Protein AF-A0A967L3W0-F1 (afdb_monomer_lite)

Foldseek 3Di:
DVVVVVVVVVVLVVCVVDPVSVVVVLVVLLVVLVVVLVVLVVCCVVVQWEDDPSVVVSVVLSVQLVQLSDPVSCVVVVHDSVRSVVVSVCCVCCVTRDDPPDPPPDPDPDDD

Secondary structure (DSSP, 8-state):
-HHHHHHHHHHHHHHHH-HHHHHHHHHHHHHHHHHHHHHHHHHHHTTSS----HHHHHHHHHHHHHHHT-HHHHHHHT--HHHHHHHHHHHHHHHHHS-----PPPP-PPP-

Sequence (112 aa):
MTELRKASVSFFADVASFAPARRMLSDHQRARVDEACRTIEEGIRKGVLRGVHLRLVAEGMLAAVQRVMDPEFLAEAGLRMSEAVEEIEDLFLHGLLHPRRRRVARPRKKSR

pLDDT: mean 79.36, std 14.74, range [32.88, 94.5]

Structure (mmCIF, N/CA/C/O backbone):
data_AF-A0A967L3W0-F1
#
_entry.id   AF-A0A967L3W0-F1
#
loop_
_atom_site.group_PDB
_atom_site.id
_atom_site.type_symbol
_atom_site.label_atom_id
_atom_site.label_alt_id
_atom_site.label_comp_id
_atom_site.label_asym_id
_atom_site.label_entity_id
_atom_site.label_seq_id
_atom_site.pdbx_PDB_ins_code
_atom_site.Cartn_x
_atom_site.Cartn_y
_atom_site.Cartn_z
_atom_site.occupancy
_atom_site.B_iso_or_equiv
_atom_site.auth_seq_id
_atom_site.auth_comp_id
_atom_site.auth_asym_id
_atom_site.auth_atom_id
_atom_site.pdbx_PDB_model_num
ATOM 1 N N . MET A 1 1 ? 0.726 18.117 -19.017 1.00 45.69 1 MET A N 1
ATOM 2 C CA . MET A 1 1 ? 0.616 16.897 -18.177 1.00 45.69 1 MET A CA 1
ATOM 3 C C . MET A 1 1 ? 1.397 15.690 -18.712 1.00 45.69 1 MET A C 1
ATOM 5 O O . MET A 1 1 ? 1.627 14.764 -17.949 1.00 45.69 1 MET A O 1
ATOM 9 N N . THR A 1 2 ? 1.860 15.681 -19.966 1.00 44.53 2 THR A N 1
ATOM 10 C CA . THR A 1 2 ? 2.621 14.556 -20.555 1.00 44.53 2 THR A CA 1
ATOM 11 C C . THR A 1 2 ? 4.058 14.434 -20.025 1.00 44.53 2 THR A C 1
ATOM 13 O O . THR A 1 2 ? 4.555 13.323 -19.862 1.00 44.53 2 THR A O 1
ATOM 16 N N . GLU A 1 3 ? 4.693 15.558 -19.679 1.00 32.88 3 GLU A N 1
ATOM 17 C CA . GLU A 1 3 ? 6.087 15.599 -19.205 1.00 32.88 3 GLU A CA 1
ATOM 18 C C . GLU A 1 3 ? 6.272 14.997 -17.804 1.00 32.88 3 GLU A C 1
ATOM 20 O O . GLU A 1 3 ? 7.167 14.180 -17.607 1.00 32.88 3 GLU A O 1
ATOM 25 N N . LEU A 1 4 ? 5.362 15.278 -16.858 1.00 38.94 4 LEU A N 1
ATOM 26 C CA . LEU A 1 4 ? 5.357 14.602 -15.549 1.00 38.94 4 LEU A CA 1
ATOM 27 C C . LEU A 1 4 ? 5.204 13.078 -15.696 1.00 38.94 4 LEU A C 1
ATOM 29 O O . LEU A 1 4 ? 5.787 12.318 -14.934 1.00 38.94 4 LEU A O 1
ATOM 33 N N . ARG A 1 5 ? 4.440 12.634 -16.700 1.00 49.25 5 ARG A N 1
ATOM 34 C CA . ARG A 1 5 ? 4.101 11.225 -16.936 1.00 49.25 5 ARG A CA 1
ATOM 35 C C . ARG A 1 5 ? 5.281 10.421 -17.493 1.00 49.25 5 ARG A C 1
ATOM 37 O O . ARG A 1 5 ? 5.482 9.282 -17.086 1.00 49.25 5 ARG A O 1
ATOM 44 N N . LYS A 1 6 ? 6.079 11.015 -18.388 1.00 46.22 6 LYS A N 1
ATOM 45 C CA . LYS A 1 6 ? 7.345 10.426 -18.866 1.00 46.22 6 LYS A CA 1
ATOM 46 C C . LYS A 1 6 ? 8.410 10.418 -17.772 1.00 46.22 6 LYS A C 1
ATOM 48 O O . LYS A 1 6 ? 9.111 9.419 -17.623 1.00 46.22 6 LYS A O 1
ATOM 53 N N . ALA A 1 7 ? 8.473 11.488 -16.977 1.00 51.72 7 ALA A N 1
ATOM 54 C CA . ALA A 1 7 ? 9.365 11.563 -15.828 1.00 51.72 7 ALA A CA 1
ATOM 55 C C . ALA A 1 7 ? 9.084 10.441 -14.813 1.00 51.72 7 ALA A C 1
ATOM 57 O O . ALA A 1 7 ? 10.029 9.855 -14.304 1.00 51.72 7 ALA A O 1
ATOM 58 N N . SER A 1 8 ? 7.817 10.063 -14.583 1.00 63.81 8 SER A N 1
ATOM 59 C CA . SER A 1 8 ? 7.466 8.950 -13.685 1.00 63.81 8 SER A CA 1
ATOM 60 C C . SER A 1 8 ? 7.971 7.582 -14.162 1.00 63.81 8 SER A C 1
ATOM 62 O O . SER A 1 8 ? 8.432 6.797 -13.341 1.00 63.81 8 SER A O 1
ATOM 64 N N . VAL A 1 9 ? 7.918 7.282 -15.465 1.00 65.00 9 VAL A N 1
ATOM 65 C CA . VAL A 1 9 ? 8.366 5.975 -15.990 1.00 65.00 9 VAL A CA 1
ATOM 66 C C . VAL A 1 9 ? 9.889 5.844 -15.929 1.00 65.00 9 VAL A C 1
ATOM 68 O O . VAL A 1 9 ? 10.385 4.844 -15.416 1.00 65.00 9 VAL A O 1
ATOM 71 N N . SER A 1 10 ? 10.625 6.865 -16.391 1.00 71.25 10 SER A N 1
ATOM 72 C CA . SER A 1 10 ? 12.095 6.878 -16.287 1.00 71.25 10 SER A CA 1
ATOM 73 C C . SER A 1 10 ? 12.533 6.819 -14.828 1.00 71.25 10 SER A C 1
ATOM 75 O O . SER A 1 10 ? 13.378 6.008 -14.479 1.00 71.25 10 SER A O 1
ATOM 77 N N . PHE A 1 11 ? 11.882 7.590 -13.952 1.00 76.50 11 PHE A N 1
ATOM 78 C CA . PHE A 1 11 ? 12.169 7.587 -12.521 1.00 76.50 11 PHE A CA 1
ATOM 79 C C . PHE A 1 11 ? 12.036 6.195 -11.899 1.00 76.50 11 PHE A C 1
ATOM 81 O O . PHE A 1 11 ? 12.930 5.768 -11.174 1.00 76.50 11 PHE A O 1
ATOM 88 N N . PHE A 1 12 ? 10.953 5.461 -12.172 1.00 73.75 12 PHE A N 1
ATOM 89 C CA . PHE A 1 12 ? 10.790 4.128 -11.589 1.00 73.75 12 PHE A CA 1
ATOM 90 C C . PHE A 1 12 ? 11.766 3.105 -12.170 1.00 73.75 12 PHE A C 1
ATOM 92 O O . PHE A 1 12 ? 12.237 2.255 -11.419 1.00 73.75 12 PHE A O 1
ATOM 99 N N . ALA A 1 13 ? 12.140 3.217 -13.448 1.00 75.44 13 ALA A N 1
ATOM 100 C CA . ALA A 1 13 ? 13.205 2.400 -14.028 1.00 75.44 13 ALA A CA 1
ATOM 101 C C . ALA A 1 13 ? 14.577 2.705 -13.389 1.00 75.44 13 ALA A C 1
ATOM 103 O O . ALA A 1 13 ? 15.312 1.788 -13.015 1.00 75.44 13 ALA A O 1
ATOM 104 N N . ASP A 1 14 ? 14.891 3.983 -13.175 1.00 80.62 14 ASP A N 1
ATOM 105 C CA . ASP A 1 14 ? 16.133 4.428 -12.537 1.00 80.62 14 ASP A CA 1
ATOM 106 C C . ASP A 1 14 ? 16.196 3.964 -11.076 1.00 80.62 14 ASP A C 1
ATOM 108 O O . ASP A 1 14 ? 17.191 3.383 -10.638 1.00 80.62 14 ASP A O 1
ATOM 112 N N . VAL A 1 15 ? 15.095 4.116 -10.332 1.00 81.38 15 VAL A N 1
ATOM 113 C CA . VAL A 1 15 ? 14.974 3.578 -8.974 1.00 81.38 15 VAL A CA 1
ATOM 114 C C . VAL A 1 15 ? 15.123 2.060 -8.986 1.00 81.38 15 VAL A C 1
ATOM 116 O O . VAL A 1 15 ? 15.861 1.530 -8.159 1.00 81.38 15 VAL A O 1
ATOM 119 N N . ALA A 1 16 ? 14.477 1.353 -9.917 1.00 77.25 16 ALA A N 1
ATOM 120 C CA . ALA A 1 16 ? 14.566 -0.099 -10.024 1.00 77.25 16 ALA A CA 1
ATOM 121 C C . ALA A 1 16 ? 15.992 -0.579 -10.328 1.00 77.25 16 ALA A C 1
ATOM 123 O O . ALA A 1 16 ? 16.384 -1.634 -9.833 1.00 77.25 16 ALA A O 1
ATOM 124 N N . SER A 1 17 ? 16.790 0.183 -11.075 1.00 84.00 17 SER A N 1
ATOM 125 C CA . SER A 1 17 ? 18.175 -0.181 -11.400 1.00 84.00 17 SER A CA 1
ATOM 126 C C . SER A 1 17 ? 19.180 0.113 -10.273 1.00 84.00 17 SER A C 1
ATOM 128 O O . SER A 1 17 ? 20.244 -0.508 -10.226 1.00 84.00 17 SER A O 1
ATOM 130 N N . PHE A 1 18 ? 18.839 0.976 -9.306 1.00 85.31 18 PHE A N 1
ATOM 131 C CA . PHE A 1 18 ? 19.743 1.390 -8.229 1.00 85.31 18 PHE A CA 1
ATOM 132 C C . PHE A 1 18 ? 19.281 0.915 -6.842 1.00 85.31 18 PHE A C 1
ATOM 134 O O . PHE A 1 18 ? 18.356 1.449 -6.229 1.00 85.31 18 PHE A O 1
ATOM 141 N N . ALA A 1 19 ? 19.969 -0.092 -6.290 1.00 84.00 19 ALA A N 1
ATOM 142 C CA . ALA A 1 19 ? 19.561 -0.751 -5.044 1.00 84.00 19 ALA A CA 1
ATOM 143 C C . ALA A 1 19 ? 19.355 0.184 -3.827 1.00 84.00 19 ALA A C 1
ATOM 145 O O . ALA A 1 19 ? 18.390 -0.040 -3.091 1.00 84.00 19 ALA A O 1
ATOM 146 N N . PRO A 1 20 ? 20.182 1.221 -3.587 1.00 88.75 20 PRO A N 1
ATOM 147 C CA . PRO A 1 20 ? 19.928 2.193 -2.523 1.00 88.75 20 PRO A CA 1
ATOM 148 C C . PRO A 1 20 ? 18.634 2.987 -2.725 1.00 88.75 20 PRO A C 1
ATOM 150 O O . PRO A 1 20 ? 17.874 3.142 -1.771 1.00 88.75 20 PRO A O 1
ATOM 153 N N . ALA A 1 21 ? 18.324 3.412 -3.955 1.00 85.69 21 ALA A N 1
ATOM 154 C CA . ALA A 1 21 ? 17.063 4.094 -4.243 1.00 85.69 21 ALA A CA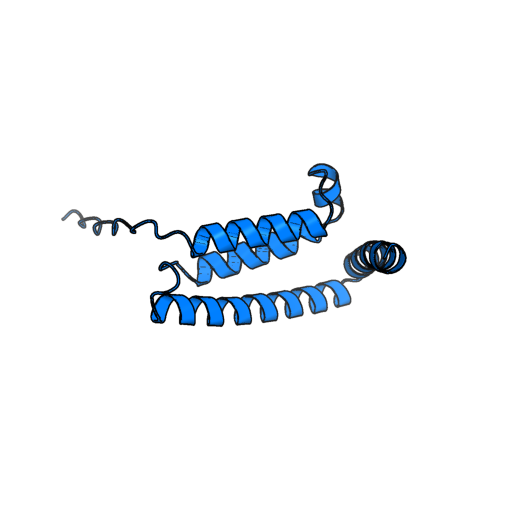 1
ATOM 155 C C . ALA A 1 21 ? 15.856 3.177 -4.003 1.00 85.69 21 ALA A C 1
ATOM 157 O O . ALA A 1 21 ? 14.880 3.609 -3.390 1.00 85.69 21 ALA A O 1
ATOM 158 N N . ARG A 1 22 ? 15.941 1.890 -4.381 1.00 83.06 22 ARG A N 1
ATOM 159 C CA . ARG A 1 22 ? 14.886 0.905 -4.059 1.00 83.06 22 ARG A CA 1
ATOM 160 C C . ARG A 1 22 ? 14.636 0.792 -2.559 1.00 83.06 22 ARG A C 1
ATOM 162 O O . ARG A 1 22 ? 13.482 0.720 -2.141 1.00 83.06 22 ARG A O 1
ATOM 169 N N . ARG A 1 23 ? 15.702 0.769 -1.750 1.00 85.50 23 ARG A N 1
ATOM 170 C CA . ARG A 1 23 ? 15.594 0.706 -0.283 1.00 85.50 23 ARG A CA 1
ATOM 171 C C . ARG A 1 23 ? 14.922 1.957 0.269 1.00 85.50 23 ARG A C 1
ATOM 173 O O . ARG A 1 23 ? 13.928 1.826 0.967 1.00 85.50 23 ARG A O 1
ATOM 180 N N . MET A 1 24 ? 15.388 3.142 -0.129 1.00 88.81 24 MET A N 1
ATOM 181 C CA . MET A 1 24 ? 14.789 4.409 0.304 1.00 88.81 24 MET A CA 1
ATOM 182 C C . MET A 1 24 ? 13.300 4.494 -0.042 1.00 88.81 24 MET A C 1
ATOM 184 O O . MET A 1 24 ? 12.489 4.899 0.789 1.00 88.81 24 MET A O 1
ATOM 188 N N . LEU A 1 25 ? 12.924 4.075 -1.252 1.00 84.06 25 LEU A N 1
ATOM 189 C CA . LEU A 1 25 ? 11.529 4.066 -1.672 1.00 84.06 25 LEU A CA 1
ATOM 190 C C . LEU A 1 25 ? 10.696 3.043 -0.890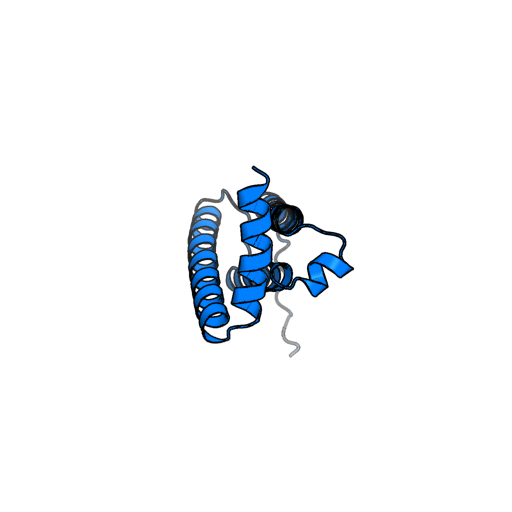 1.00 84.06 25 LEU A C 1
ATOM 192 O O . LEU A 1 25 ? 9.582 3.356 -0.477 1.00 84.06 25 LEU A O 1
ATOM 196 N N . SER A 1 26 ? 11.247 1.855 -0.631 1.00 85.44 26 SER A N 1
ATOM 197 C CA . SER A 1 26 ? 10.588 0.823 0.181 1.00 85.44 26 SER A CA 1
ATOM 198 C C . SER A 1 26 ? 10.360 1.286 1.623 1.00 85.44 26 SER A C 1
ATOM 200 O O . SER A 1 26 ? 9.281 1.076 2.177 1.00 85.44 26 SER A O 1
ATOM 202 N N . ASP A 1 27 ? 11.350 1.949 2.225 1.00 88.56 27 ASP A N 1
ATOM 203 C CA . ASP A 1 27 ? 11.257 2.491 3.584 1.00 88.56 27 ASP A CA 1
ATOM 204 C C . ASP A 1 27 ? 10.213 3.611 3.657 1.00 88.56 27 ASP A C 1
ATOM 206 O O . ASP A 1 27 ? 9.376 3.636 4.562 1.00 88.56 27 ASP A O 1
ATOM 210 N N . HIS A 1 28 ? 10.196 4.496 2.656 1.00 87.75 28 HIS A N 1
ATOM 211 C CA . HIS A 1 28 ? 9.177 5.534 2.533 1.00 87.75 28 HIS A CA 1
ATOM 212 C C . HIS A 1 28 ? 7.763 4.945 2.399 1.00 87.75 28 HIS A C 1
ATOM 214 O O . HIS A 1 28 ? 6.835 5.390 3.075 1.00 87.75 28 HIS A O 1
ATOM 220 N N . GLN A 1 29 ? 7.586 3.917 1.565 1.00 87.31 29 GLN A N 1
ATOM 221 C CA . GLN A 1 29 ? 6.299 3.236 1.397 1.00 87.31 29 GLN A CA 1
ATOM 222 C C . GLN A 1 29 ? 5.829 2.581 2.695 1.00 87.31 29 GLN A C 1
ATOM 224 O O . GLN A 1 29 ? 4.658 2.707 3.050 1.00 87.31 29 GLN A O 1
ATOM 229 N N . ARG A 1 30 ? 6.737 1.936 3.436 1.00 89.38 30 ARG A N 1
ATOM 230 C CA . ARG A 1 30 ? 6.416 1.357 4.743 1.00 89.38 30 ARG A CA 1
ATOM 231 C C . ARG A 1 30 ? 5.924 2.425 5.717 1.00 89.38 30 ARG A C 1
ATOM 233 O O . ARG A 1 30 ? 4.872 2.239 6.317 1.00 89.38 30 ARG A O 1
ATOM 240 N N . ALA A 1 31 ? 6.617 3.561 5.801 1.00 90.31 31 ALA A N 1
ATOM 241 C CA . ALA A 1 31 ? 6.195 4.670 6.655 1.00 90.31 31 ALA A CA 1
ATOM 242 C C . ALA A 1 31 ? 4.788 5.186 6.291 1.00 90.31 31 ALA A C 1
ATOM 244 O O . ALA A 1 31 ? 3.973 5.430 7.181 1.00 90.31 31 ALA A O 1
ATOM 245 N N . ARG A 1 32 ? 4.471 5.289 4.992 1.00 88.00 32 ARG A N 1
ATOM 246 C CA . ARG A 1 32 ? 3.132 5.690 4.521 1.00 88.00 32 ARG A CA 1
ATOM 247 C C . ARG A 1 32 ? 2.048 4.667 4.863 1.00 88.00 32 ARG A C 1
ATOM 249 O O . ARG A 1 32 ? 0.951 5.054 5.258 1.00 88.00 32 ARG A O 1
ATOM 256 N N . VAL A 1 33 ? 2.335 3.372 4.718 1.00 88.62 33 VAL A N 1
ATOM 257 C CA . VAL A 1 33 ? 1.394 2.303 5.093 1.00 88.62 33 VAL A CA 1
ATOM 258 C C . VAL A 1 33 ? 1.155 2.299 6.602 1.00 88.62 33 VAL A C 1
ATOM 260 O O . VAL A 1 33 ? 0.008 2.174 7.031 1.00 88.62 33 VAL A O 1
ATOM 263 N N . ASP A 1 34 ? 2.199 2.494 7.408 1.00 89.81 34 ASP A N 1
ATOM 264 C CA . ASP A 1 34 ? 2.080 2.578 8.866 1.00 89.81 34 ASP A CA 1
ATOM 265 C C . ASP A 1 34 ? 1.188 3.752 9.292 1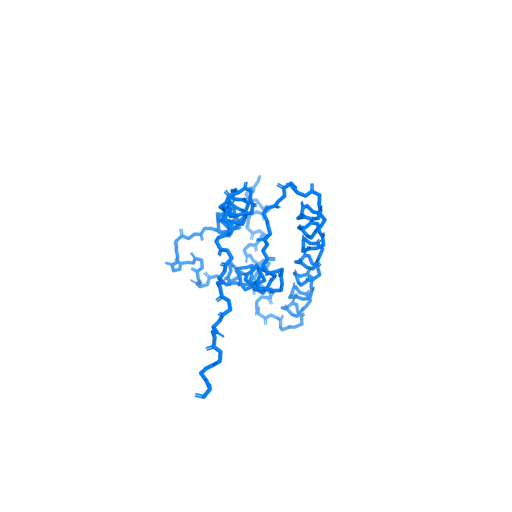.00 89.81 34 ASP A C 1
ATOM 267 O O . ASP A 1 34 ? 0.322 3.600 10.157 1.00 89.81 34 ASP A O 1
ATOM 271 N N . GLU A 1 35 ? 1.351 4.917 8.662 1.00 90.19 35 GLU A N 1
ATOM 272 C CA . GLU A 1 35 ? 0.495 6.083 8.891 1.00 90.19 35 GLU A CA 1
ATOM 273 C C . GLU A 1 35 ? -0.965 5.810 8.502 1.00 90.19 35 GLU A C 1
ATOM 275 O O . GLU A 1 35 ? -1.874 6.043 9.304 1.00 90.19 35 GLU A O 1
ATOM 280 N N . ALA A 1 36 ? -1.202 5.233 7.320 1.00 87.94 36 ALA A N 1
ATOM 281 C CA . ALA A 1 36 ? -2.543 4.847 6.886 1.00 87.94 36 ALA A CA 1
ATOM 282 C C . ALA A 1 36 ? -3.196 3.854 7.864 1.00 87.94 36 ALA A C 1
ATOM 284 O O . ALA A 1 36 ? -4.373 3.992 8.202 1.00 87.94 36 ALA A O 1
ATOM 285 N N . CYS A 1 37 ? -2.433 2.891 8.386 1.00 90.00 37 CYS A N 1
ATOM 286 C CA . CYS A 1 37 ? -2.927 1.914 9.354 1.00 90.00 37 CYS A CA 1
ATOM 287 C C . CYS A 1 37 ? -3.357 2.554 10.678 1.00 90.00 37 CYS A C 1
ATOM 289 O O . CYS A 1 37 ? -4.368 2.133 11.239 1.00 90.00 37 CYS A O 1
ATOM 291 N N . ARG A 1 38 ? -2.655 3.592 11.154 1.00 92.44 38 ARG A N 1
AT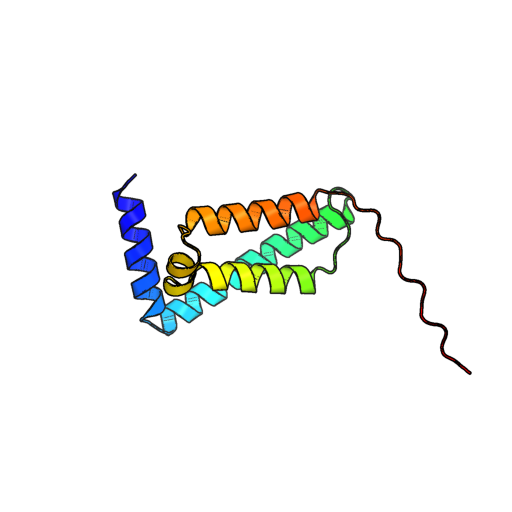OM 292 C CA . ARG A 1 38 ? -3.076 4.359 12.342 1.00 92.44 38 ARG A CA 1
ATOM 293 C C . ARG A 1 38 ? -4.407 5.071 12.105 1.00 92.44 38 ARG A C 1
ATOM 295 O O . ARG A 1 38 ? -5.283 5.039 12.968 1.00 92.44 38 ARG A O 1
ATOM 302 N N . THR A 1 39 ? -4.598 5.654 10.922 1.00 91.12 39 THR A N 1
ATOM 303 C CA . THR A 1 39 ? -5.878 6.274 10.541 1.00 91.12 39 THR A CA 1
ATOM 304 C C . THR A 1 39 ? -7.000 5.236 10.442 1.00 91.12 39 THR A C 1
ATOM 306 O O . THR A 1 39 ? -8.115 5.481 10.907 1.00 91.12 39 THR A O 1
ATOM 309 N N . ILE A 1 40 ? -6.718 4.046 9.902 1.00 89.38 40 ILE A N 1
ATOM 310 C CA . ILE A 1 40 ? -7.695 2.948 9.846 1.00 89.38 40 ILE A CA 1
ATOM 311 C C . ILE A 1 40 ? -8.058 2.474 11.261 1.00 89.38 40 ILE A C 1
ATOM 313 O O . ILE A 1 40 ? -9.237 2.300 11.563 1.00 89.38 40 ILE A O 1
ATOM 317 N N . GLU A 1 41 ? -7.078 2.297 12.147 1.00 91.62 41 GLU A N 1
ATOM 318 C CA . GLU A 1 41 ? -7.300 1.918 13.547 1.00 91.62 41 GLU A CA 1
ATOM 319 C C . GLU A 1 41 ? -8.205 2.916 14.280 1.00 91.62 41 GLU A C 1
ATOM 321 O O . GLU A 1 41 ? -9.154 2.522 14.964 1.00 91.62 41 GLU A O 1
ATOM 326 N N . GLU A 1 42 ? -7.959 4.211 14.083 1.00 92.00 42 GLU A N 1
ATOM 327 C CA . GLU A 1 42 ? -8.800 5.295 14.586 1.00 92.00 42 GLU A CA 1
ATOM 328 C C . GLU A 1 42 ? -10.242 5.188 14.075 1.00 92.00 42 GLU A C 1
ATOM 330 O O . GLU A 1 42 ? -11.192 5.253 14.861 1.00 92.00 42 GLU A O 1
ATOM 335 N N . GLY A 1 43 ? -10.415 4.971 12.768 1.00 89.44 43 GLY A N 1
ATOM 336 C CA . GLY A 1 43 ? -11.727 4.802 12.145 1.00 89.44 43 GLY A CA 1
ATOM 337 C C . GLY A 1 43 ? -12.487 3.579 12.665 1.00 89.44 43 GLY A C 1
ATOM 338 O O . GLY A 1 43 ? -13.698 3.659 12.881 1.00 89.44 43 GLY A O 1
ATOM 339 N N . ILE A 1 44 ? -11.790 2.469 12.928 1.00 89.69 44 ILE A N 1
ATOM 340 C CA . ILE A 1 44 ? -12.372 1.262 13.538 1.00 89.69 44 ILE A CA 1
ATOM 341 C C . ILE A 1 44 ? -12.831 1.557 14.963 1.00 89.69 44 ILE A C 1
ATOM 343 O O . ILE A 1 44 ? -13.950 1.208 15.338 1.00 89.69 44 ILE A O 1
ATOM 347 N N . ARG A 1 45 ? -11.986 2.217 15.762 1.00 89.38 45 ARG A N 1
ATOM 348 C CA . ARG A 1 45 ? -12.294 2.545 17.160 1.00 89.38 45 ARG A CA 1
ATOM 349 C C . ARG A 1 45 ? -13.488 3.491 17.280 1.00 89.38 45 ARG A C 1
ATOM 351 O O . ARG A 1 45 ? -14.283 3.349 18.203 1.00 89.38 45 ARG A O 1
ATOM 358 N N . LYS A 1 46 ? -13.637 4.414 16.326 1.00 90.75 46 LYS A N 1
ATOM 359 C CA . LYS A 1 46 ? -14.790 5.321 16.200 1.00 90.75 46 LYS A CA 1
ATOM 360 C C . LYS A 1 46 ? -16.035 4.666 15.589 1.00 90.75 46 LYS A C 1
ATOM 362 O O . LYS A 1 46 ? -17.078 5.306 15.530 1.00 90.75 46 LYS A O 1
ATOM 367 N N . GLY A 1 47 ? -15.944 3.420 15.119 1.00 86.75 47 GLY A N 1
ATOM 368 C CA . GLY A 1 47 ? -17.053 2.704 14.484 1.00 86.75 47 GLY A CA 1
ATOM 369 C C . GLY A 1 47 ? -17.410 3.189 13.073 1.00 86.75 47 GLY A C 1
ATOM 370 O O . GLY A 1 47 ? -18.452 2.802 12.554 1.00 86.75 47 GLY A O 1
ATOM 371 N N . VAL A 1 48 ? -16.560 4.015 12.452 1.00 86.62 48 VAL A N 1
ATOM 372 C CA . VAL A 1 48 ? -16.740 4.522 11.079 1.00 86.62 48 VAL A CA 1
ATOM 373 C C . VAL A 1 48 ? -16.279 3.488 10.050 1.00 86.62 48 VAL A C 1
ATOM 375 O O . VAL A 1 48 ? -16.881 3.354 8.989 1.00 86.62 48 VAL A O 1
ATOM 378 N N . LEU A 1 49 ? -15.225 2.733 10.371 1.00 84.62 49 LEU A N 1
ATOM 379 C CA . LEU A 1 49 ? -14.703 1.648 9.539 1.00 84.62 49 LEU A CA 1
ATOM 380 C C . LEU A 1 49 ? -15.035 0.289 10.149 1.00 84.62 49 LEU A C 1
ATOM 382 O O . LEU A 1 49 ? -15.128 0.135 11.370 1.00 84.62 49 LEU A O 1
ATOM 386 N N . ARG A 1 50 ? -15.166 -0.740 9.305 1.00 85.06 50 ARG A N 1
ATOM 387 C CA . ARG A 1 50 ? -15.366 -2.106 9.803 1.00 85.06 50 ARG A CA 1
ATOM 388 C C . ARG A 1 50 ? -14.115 -2.611 10.532 1.00 85.06 50 ARG A C 1
ATOM 390 O O . ARG A 1 50 ? -12.991 -2.373 10.099 1.00 85.06 50 ARG A O 1
ATOM 397 N N . GLY A 1 51 ? -14.305 -3.441 11.557 1.00 85.94 51 GLY A N 1
ATOM 398 C CA . GLY A 1 51 ? -13.195 -4.134 12.214 1.00 85.94 51 GLY A CA 1
ATOM 399 C C . GLY A 1 51 ? -12.458 -5.096 11.271 1.00 85.94 51 GLY A C 1
ATOM 400 O O . GLY A 1 51 ? -13.065 -6.007 10.697 1.00 85.94 51 GLY A O 1
ATOM 401 N N . VAL A 1 52 ? -11.140 -4.926 11.156 1.00 86.50 52 VAL A N 1
ATOM 402 C CA . VAL A 1 52 ? -10.227 -5.776 10.375 1.00 86.50 52 VAL A CA 1
ATOM 403 C C . VAL A 1 52 ? -8.997 -6.160 11.195 1.00 86.50 52 VAL A C 1
ATOM 405 O O . VAL A 1 52 ? -8.691 -5.543 12.211 1.00 86.50 52 VAL A O 1
ATOM 408 N N . HIS A 1 53 ? -8.278 -7.192 10.756 1.00 88.69 53 HIS A N 1
ATOM 409 C CA . HIS A 1 53 ? -6.982 -7.536 11.335 1.00 88.69 53 HIS A CA 1
ATOM 410 C C . HIS A 1 53 ? -5.907 -6.599 10.762 1.00 88.69 53 HIS A C 1
ATOM 412 O O . HIS A 1 53 ? -5.359 -6.875 9.696 1.00 88.69 53 HIS A O 1
ATOM 418 N N . LEU A 1 54 ? -5.620 -5.491 11.455 1.00 86.81 54 LEU A N 1
ATOM 419 C CA . LEU A 1 54 ? -4.782 -4.390 10.950 1.00 86.81 54 LEU A CA 1
ATOM 420 C C . LEU A 1 54 ? -3.433 -4.846 10.396 1.00 86.81 54 LEU A C 1
ATOM 422 O O . LEU A 1 54 ? -3.088 -4.481 9.280 1.00 86.81 54 LEU A O 1
ATOM 426 N N . ARG A 1 55 ? -2.715 -5.723 11.110 1.00 87.38 55 ARG A N 1
ATOM 427 C CA . ARG A 1 55 ? -1.420 -6.231 10.633 1.00 87.38 55 ARG A CA 1
ATOM 428 C C . ARG A 1 55 ? -1.528 -6.950 9.287 1.00 87.38 55 ARG A C 1
ATOM 430 O O . ARG A 1 55 ? -0.637 -6.826 8.468 1.00 87.38 55 ARG A O 1
ATOM 437 N N . LEU A 1 56 ? -2.618 -7.679 9.049 1.00 88.38 56 LEU A N 1
ATOM 438 C CA . LEU A 1 56 ? -2.801 -8.401 7.787 1.00 88.38 56 LEU A CA 1
ATOM 439 C C . LEU A 1 56 ? -3.109 -7.426 6.646 1.00 88.38 56 LEU A C 1
ATOM 441 O O . LEU A 1 56 ? -2.599 -7.587 5.545 1.00 88.38 56 LEU A O 1
ATOM 445 N N . VAL A 1 57 ? -3.932 -6.413 6.925 1.00 88.75 57 VAL A N 1
ATOM 446 C CA . VAL A 1 57 ? -4.256 -5.361 5.955 1.00 88.75 57 VAL A CA 1
ATOM 447 C C . VAL A 1 57 ? -3.007 -4.560 5.594 1.00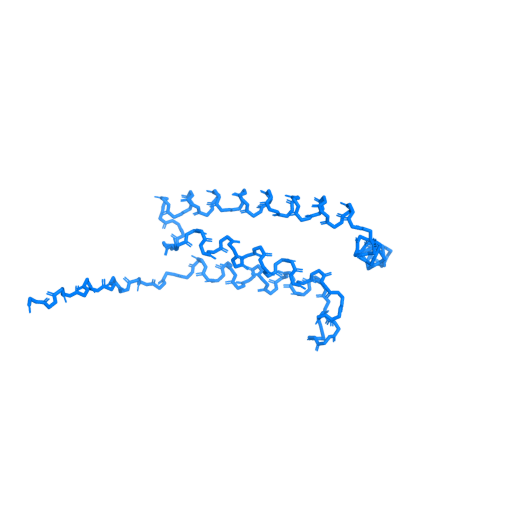 88.75 57 VAL A C 1
ATOM 449 O O . VAL A 1 57 ? -2.770 -4.355 4.412 1.00 88.75 57 VAL A O 1
ATOM 452 N N . ALA A 1 58 ? -2.180 -4.192 6.575 1.00 87.94 58 ALA A N 1
ATOM 453 C CA . ALA A 1 58 ? -0.924 -3.474 6.360 1.00 87.94 58 ALA A CA 1
ATOM 454 C C . ALA A 1 58 ? 0.025 -4.229 5.415 1.00 87.94 58 ALA A C 1
ATOM 456 O O . ALA A 1 58 ? 0.503 -3.665 4.435 1.00 87.94 58 ALA A O 1
ATOM 457 N N . GLU A 1 59 ? 0.251 -5.521 5.673 1.00 90.88 59 GLU A N 1
ATOM 458 C CA . GLU A 1 59 ? 1.111 -6.363 4.827 1.00 90.88 59 GLU A CA 1
ATOM 459 C C . GLU A 1 59 ? 0.529 -6.503 3.411 1.00 90.88 59 GLU A C 1
ATOM 461 O O . GLU A 1 59 ? 1.262 -6.419 2.429 1.00 90.88 59 GLU A O 1
ATOM 466 N N . GLY A 1 60 ? -0.795 -6.649 3.288 1.00 91.56 60 GLY A N 1
ATOM 467 C CA . GLY A 1 60 ? -1.471 -6.696 1.991 1.00 91.56 60 GLY A CA 1
ATOM 468 C C . GLY A 1 60 ? -1.352 -5.389 1.203 1.00 91.56 60 GLY A C 1
ATOM 469 O O . GLY A 1 60 ? -1.052 -5.422 0.013 1.00 91.56 60 GLY A O 1
ATOM 470 N N . MET A 1 61 ? -1.540 -4.241 1.864 1.00 89.19 61 MET A N 1
ATOM 471 C CA . MET A 1 61 ? -1.362 -2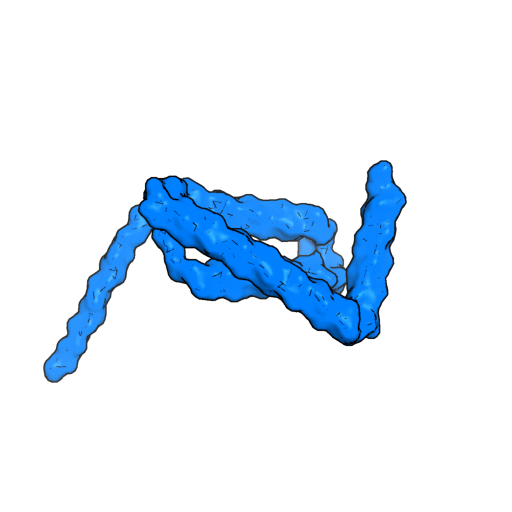.916 1.258 1.00 89.19 61 MET A CA 1
ATOM 472 C C . MET A 1 61 ? 0.075 -2.727 0.783 1.00 89.19 61 MET A C 1
ATOM 474 O O . MET A 1 61 ? 0.294 -2.328 -0.358 1.00 89.19 61 MET A O 1
ATOM 478 N N . LEU A 1 62 ? 1.054 -3.047 1.633 1.00 90.19 62 LEU A N 1
ATOM 479 C CA . LEU A 1 62 ? 2.462 -2.901 1.289 1.00 90.19 62 LEU A CA 1
ATOM 480 C C . LEU A 1 62 ? 2.845 -3.802 0.109 1.00 90.19 62 LEU A C 1
ATOM 482 O O . LEU A 1 62 ? 3.488 -3.328 -0.822 1.00 90.19 62 LEU A O 1
ATOM 486 N N . ALA A 1 63 ? 2.407 -5.063 0.107 1.00 91.69 63 ALA A N 1
ATOM 487 C CA . ALA A 1 63 ? 2.664 -5.989 -0.992 1.00 91.69 63 ALA A CA 1
ATOM 488 C C . ALA A 1 63 ? 2.040 -5.509 -2.313 1.00 91.69 63 ALA A C 1
ATOM 490 O O . ALA A 1 63 ? 2.693 -5.567 -3.355 1.00 91.69 63 ALA A O 1
ATOM 491 N N . ALA A 1 64 ? 0.806 -4.996 -2.277 1.00 91.00 64 ALA A N 1
ATOM 492 C CA . ALA A 1 64 ? 0.136 -4.457 -3.457 1.00 91.00 64 ALA A CA 1
ATOM 493 C C . ALA A 1 64 ? 0.868 -3.220 -4.004 1.00 91.00 64 ALA A C 1
ATOM 495 O O . ALA A 1 64 ? 1.200 -3.175 -5.187 1.00 91.00 64 ALA A O 1
ATOM 496 N N . VAL A 1 65 ? 1.203 -2.263 -3.128 1.00 86.25 65 VAL A N 1
ATOM 497 C CA . VAL A 1 65 ? 1.965 -1.057 -3.489 1.00 86.25 65 VAL A CA 1
ATOM 498 C C . VAL A 1 65 ? 3.339 -1.416 -4.048 1.00 86.25 65 VAL A C 1
ATOM 500 O O . VAL A 1 65 ? 3.769 -0.813 -5.018 1.00 86.25 65 VAL A O 1
ATOM 503 N N . GLN A 1 66 ? 4.031 -2.407 -3.488 1.00 87.62 66 GLN A N 1
ATOM 504 C CA . GLN A 1 66 ? 5.318 -2.858 -4.022 1.00 87.62 66 GLN A CA 1
ATOM 505 C C . GLN A 1 66 ? 5.173 -3.539 -5.385 1.00 87.62 66 GLN A C 1
ATOM 507 O O . GLN A 1 66 ? 6.008 -3.326 -6.260 1.00 87.62 66 GLN A O 1
ATOM 512 N N . ARG A 1 67 ? 4.116 -4.334 -5.590 1.00 89.75 67 ARG A N 1
ATOM 513 C CA . ARG A 1 67 ? 3.891 -5.056 -6.848 1.00 89.75 67 ARG A CA 1
ATOM 514 C C . ARG A 1 67 ? 3.664 -4.105 -8.015 1.00 89.75 67 ARG A C 1
ATOM 516 O O . ARG A 1 67 ? 4.250 -4.325 -9.069 1.00 89.75 67 ARG A O 1
ATOM 523 N N . VAL A 1 68 ? 2.858 -3.058 -7.832 1.00 88.12 68 VAL A N 1
ATOM 524 C CA . VAL A 1 68 ? 2.541 -2.113 -8.918 1.00 88.12 68 VAL A CA 1
ATOM 525 C C . VAL A 1 68 ? 3.747 -1.299 -9.371 1.00 88.12 68 VAL A C 1
ATOM 527 O O . VAL A 1 68 ? 3.714 -0.739 -10.452 1.00 88.12 68 VAL A O 1
ATOM 530 N N . MET A 1 69 ? 4.828 -1.282 -8.593 1.00 82.19 69 MET A N 1
ATOM 531 C CA . MET A 1 69 ? 6.078 -0.599 -8.934 1.00 82.19 69 MET A CA 1
ATOM 532 C C . MET A 1 69 ? 6.951 -1.376 -9.914 1.00 82.19 69 MET A C 1
ATOM 534 O O . MET A 1 69 ? 7.917 -0.818 -10.429 1.00 82.19 69 MET A O 1
ATOM 538 N N . ASP A 1 70 ? 6.636 -2.648 -10.146 1.00 85.88 70 ASP A N 1
ATOM 539 C CA . ASP A 1 70 ? 7.311 -3.480 -11.128 1.00 85.88 70 ASP A CA 1
ATOM 540 C C . ASP A 1 70 ? 6.782 -3.166 -12.542 1.00 85.88 70 ASP A C 1
ATOM 542 O O . ASP A 1 70 ? 5.604 -3.408 -12.827 1.00 85.88 70 ASP A O 1
ATOM 546 N N . PRO A 1 71 ? 7.623 -2.642 -13.450 1.00 83.06 71 PRO A N 1
ATOM 547 C CA . PRO A 1 71 ? 7.208 -2.355 -14.817 1.00 83.06 71 PRO A CA 1
ATOM 548 C C . PRO A 1 71 ? 6.787 -3.604 -15.601 1.00 83.06 71 PRO A C 1
ATOM 550 O O . PRO A 1 71 ? 5.892 -3.501 -16.440 1.00 83.06 71 PRO A O 1
ATOM 553 N N . GLU A 1 72 ? 7.395 -4.767 -15.336 1.00 87.56 72 GLU A N 1
ATOM 554 C CA . GLU A 1 72 ? 7.067 -6.019 -16.036 1.00 87.56 72 GLU A CA 1
ATOM 555 C C . GLU A 1 72 ? 5.644 -6.456 -15.692 1.00 87.56 72 GLU A C 1
ATOM 557 O O . GLU A 1 72 ? 4.845 -6.752 -16.576 1.00 87.56 72 GLU A O 1
ATOM 562 N N . PHE A 1 73 ? 5.279 -6.366 -14.415 1.00 90.88 73 PHE A N 1
ATOM 563 C CA . PHE A 1 73 ? 3.916 -6.623 -13.959 1.00 90.88 73 PHE A CA 1
ATOM 564 C C . PHE A 1 73 ? 2.874 -5.740 -14.613 1.00 90.88 73 PHE A C 1
ATOM 566 O O . PHE A 1 73 ? 1.834 -6.225 -15.045 1.00 90.88 73 PHE A O 1
ATOM 573 N N . LEU A 1 74 ? 3.129 -4.432 -14.632 1.00 88.25 74 LEU A N 1
ATOM 574 C CA . LEU A 1 74 ? 2.200 -3.472 -15.207 1.00 88.25 74 LEU A CA 1
ATOM 575 C C . LEU A 1 74 ? 2.005 -3.745 -16.701 1.00 88.25 74 LEU A C 1
ATOM 577 O O . LEU A 1 74 ? 0.878 -3.684 -17.190 1.00 88.25 74 LEU A O 1
ATOM 581 N N . ALA A 1 75 ? 3.083 -4.105 -17.406 1.00 88.88 75 ALA A N 1
ATOM 582 C CA . ALA A 1 75 ? 3.024 -4.497 -18.807 1.00 88.88 75 ALA A CA 1
ATOM 583 C C . ALA A 1 75 ? 2.216 -5.790 -19.015 1.00 88.88 75 ALA A C 1
ATOM 585 O O . ALA A 1 75 ? 1.329 -5.811 -19.866 1.00 88.88 75 ALA A O 1
ATOM 586 N N . GLU A 1 76 ? 2.465 -6.836 -18.221 1.00 94.50 76 GLU A N 1
ATOM 587 C CA . GLU A 1 76 ? 1.724 -8.108 -18.273 1.00 94.50 76 GLU A CA 1
ATOM 588 C C . GLU A 1 76 ? 0.237 -7.939 -17.935 1.00 94.50 76 GLU A C 1
ATOM 590 O O . GLU A 1 76 ? -0.625 -8.537 -18.577 1.00 94.50 76 GLU A O 1
ATOM 595 N N . ALA A 1 77 ? -0.072 -7.102 -16.943 1.00 92.88 77 ALA A N 1
ATOM 596 C CA . ALA A 1 77 ? -1.436 -6.797 -16.525 1.00 92.88 77 ALA A CA 1
ATOM 597 C C . ALA A 1 77 ? -2.158 -5.834 -17.483 1.00 92.88 77 ALA A C 1
ATOM 599 O O . ALA A 1 77 ? -3.366 -5.644 -17.356 1.00 92.88 77 ALA A O 1
ATOM 600 N N . GLY A 1 78 ? -1.441 -5.209 -18.424 1.00 92.81 78 GLY A N 1
ATOM 601 C CA . GLY A 1 78 ? -1.994 -4.195 -19.320 1.00 92.81 78 GLY A CA 1
ATOM 602 C C . GLY A 1 78 ? -2.434 -2.915 -18.601 1.00 92.81 78 GLY A C 1
ATOM 603 O O . GLY A 1 78 ? -3.341 -2.233 -19.075 1.00 92.81 78 GLY A O 1
ATOM 604 N N . LEU A 1 79 ? -1.815 -2.589 -17.462 1.00 91.31 79 LEU A N 1
ATOM 605 C CA . LEU A 1 79 ? -2.189 -1.463 -16.605 1.00 91.31 79 LEU A CA 1
ATOM 606 C C . LEU A 1 79 ? -1.134 -0.362 -16.629 1.00 91.31 79 LEU A C 1
ATOM 608 O O . LEU A 1 79 ? 0.072 -0.607 -16.628 1.00 91.31 79 LEU A O 1
ATOM 612 N N . ARG A 1 80 ? -1.577 0.892 -16.541 1.00 86.19 80 ARG A N 1
ATOM 613 C CA . ARG A 1 80 ? -0.700 1.986 -16.119 1.00 86.19 80 ARG A CA 1
ATOM 614 C C . ARG A 1 80 ? -0.586 1.988 -14.599 1.00 86.19 80 ARG A C 1
ATOM 616 O O . ARG A 1 80 ? -1.551 1.700 -13.902 1.00 86.19 80 ARG A O 1
ATOM 623 N N . MET A 1 81 ? 0.549 2.462 -14.085 1.00 83.56 81 MET A N 1
ATOM 624 C CA . MET A 1 81 ? 0.766 2.661 -12.644 1.00 83.56 81 MET A CA 1
ATOM 625 C C . MET A 1 81 ? -0.405 3.379 -11.958 1.00 83.56 81 MET A C 1
ATOM 627 O O . MET A 1 81 ? -0.866 2.949 -10.911 1.00 83.56 81 MET A O 1
ATOM 631 N N . SER A 1 82 ? -0.898 4.466 -12.559 1.00 82.56 82 SER A N 1
ATOM 632 C CA . SER A 1 82 ? -2.011 5.241 -12.002 1.00 82.56 82 SER A CA 1
ATOM 633 C C . SER A 1 82 ? -3.289 4.414 -11.862 1.00 82.56 82 SER A C 1
ATOM 635 O O . SER A 1 82 ? -3.962 4.535 -10.853 1.00 82.56 82 SER A O 1
ATOM 637 N N . GLU A 1 83 ? -3.591 3.572 -12.856 1.00 89.00 83 GLU A N 1
ATOM 638 C CA . GLU A 1 83 ? -4.773 2.698 -12.838 1.00 89.00 83 GLU A CA 1
ATOM 639 C C . GLU A 1 83 ? -4.604 1.626 -11.762 1.00 89.00 83 GLU A C 1
ATOM 641 O O . GLU A 1 83 ? -5.502 1.392 -10.971 1.00 89.00 83 GLU A O 1
ATOM 646 N N . ALA A 1 84 ? -3.416 1.028 -11.661 1.00 90.38 84 ALA A N 1
ATOM 647 C CA . ALA A 1 84 ? -3.150 0.013 -10.650 1.00 90.38 84 ALA A CA 1
ATOM 648 C C . ALA A 1 84 ? -3.221 0.568 -9.212 1.00 90.38 84 ALA A C 1
ATOM 650 O O . ALA A 1 84 ? -3.681 -0.126 -8.308 1.00 90.38 84 ALA A O 1
ATOM 651 N N . VAL A 1 85 ? -2.781 1.812 -8.989 1.00 84.00 85 VAL A N 1
ATOM 652 C CA . VAL A 1 85 ? -2.914 2.493 -7.690 1.00 84.00 85 VAL A CA 1
ATOM 653 C C . VAL A 1 85 ? -4.377 2.813 -7.379 1.00 84.00 85 VAL A C 1
ATOM 655 O O . VAL A 1 85 ? -4.809 2.554 -6.260 1.00 84.00 85 VAL A O 1
ATOM 658 N N . GLU A 1 86 ? -5.136 3.314 -8.353 1.00 86.94 86 GLU A N 1
ATOM 659 C CA . GLU A 1 86 ? -6.570 3.608 -8.208 1.00 86.94 86 GLU A CA 1
ATOM 660 C C . GLU A 1 86 ? -7.370 2.342 -7.859 1.00 86.94 86 GLU A C 1
ATOM 662 O O . GLU A 1 86 ? -8.110 2.329 -6.880 1.00 86.94 86 GLU A O 1
ATOM 667 N N . GLU A 1 87 ? -7.116 1.228 -8.551 1.00 90.62 87 GLU A N 1
ATOM 668 C CA . GLU A 1 87 ? -7.728 -0.078 -8.260 1.00 90.62 87 GLU A CA 1
ATOM 669 C C . GLU A 1 87 ? -7.412 -0.579 -6.840 1.00 90.62 87 GLU A C 1
ATOM 671 O O . GLU A 1 87 ? -8.266 -1.139 -6.146 1.00 90.62 87 GLU A O 1
ATOM 676 N N . ILE A 1 88 ? -6.175 -0.374 -6.374 1.00 89.00 88 ILE A N 1
ATOM 677 C CA . ILE A 1 88 ? -5.775 -0.707 -5.002 1.00 89.00 88 ILE A CA 1
ATOM 678 C C . ILE A 1 88 ? -6.557 0.147 -4.003 1.00 89.00 88 ILE A C 1
ATOM 680 O O . ILE A 1 88 ? -7.104 -0.387 -3.034 1.00 89.00 88 ILE A O 1
ATOM 684 N N . GLU A 1 89 ? -6.601 1.460 -4.218 1.00 85.38 89 GLU A N 1
ATOM 685 C CA . GLU A 1 89 ? -7.319 2.391 -3.353 1.00 85.38 89 GLU A CA 1
ATOM 686 C C . GLU A 1 89 ? -8.805 2.030 -3.274 1.00 85.38 89 GLU A C 1
ATOM 688 O O . GLU A 1 89 ? -9.322 1.865 -2.166 1.00 85.38 89 GLU A O 1
ATOM 693 N N . ASP A 1 90 ? -9.458 1.784 -4.408 1.00 87.00 90 ASP A N 1
ATOM 694 C CA . ASP A 1 90 ? -10.863 1.382 -4.473 1.00 87.00 90 ASP A CA 1
ATOM 695 C C . ASP A 1 90 ? -11.119 0.052 -3.763 1.00 87.00 90 ASP A C 1
ATOM 697 O O . ASP A 1 90 ? -12.047 -0.057 -2.952 1.00 87.00 90 ASP A O 1
ATOM 701 N N . LEU A 1 91 ? -10.265 -0.955 -3.973 1.00 86.50 91 LEU A N 1
ATOM 702 C CA . LEU A 1 91 ? -10.381 -2.246 -3.297 1.00 86.50 91 LEU A CA 1
ATOM 703 C C . LEU A 1 91 ? -10.302 -2.094 -1.774 1.00 86.50 91 LEU A C 1
ATOM 705 O O . LEU A 1 91 ? -11.097 -2.697 -1.040 1.00 86.50 91 LEU A O 1
ATOM 709 N N . PHE A 1 92 ? -9.351 -1.301 -1.277 1.00 83.75 92 PHE A N 1
ATOM 710 C CA . PHE A 1 92 ? -9.200 -1.077 0.157 1.00 83.75 92 PHE A CA 1
ATOM 711 C C . PHE A 1 92 ? -10.328 -0.212 0.713 1.00 83.75 92 PHE A C 1
ATOM 713 O O . PHE A 1 92 ? -10.878 -0.558 1.759 1.00 83.75 92 PHE A O 1
ATOM 720 N N . LEU A 1 93 ? -10.733 0.854 0.027 1.00 81.75 93 LEU A N 1
ATOM 721 C CA . LEU A 1 93 ? -11.809 1.738 0.468 1.00 81.75 93 LEU A CA 1
ATOM 722 C C . LEU A 1 93 ? -13.151 1.013 0.473 1.00 81.75 93 LEU A C 1
ATOM 724 O O . LEU A 1 93 ? -13.803 0.957 1.512 1.00 81.75 93 LEU A O 1
ATOM 728 N N . HIS A 1 94 ? -13.552 0.375 -0.623 1.00 82.38 94 HIS A N 1
ATOM 729 C CA . HIS A 1 94 ? -14.777 -0.426 -0.661 1.00 82.38 94 HIS A CA 1
ATOM 730 C C . HIS A 1 94 ? -14.704 -1.611 0.297 1.00 82.38 94 HIS A C 1
ATOM 732 O O . HIS A 1 94 ? -15.674 -1.929 0.988 1.00 82.38 94 HIS A O 1
ATOM 738 N N . GLY A 1 95 ? -13.528 -2.225 0.416 1.00 76.12 95 GLY A N 1
ATOM 739 C CA . GLY A 1 95 ? -13.264 -3.260 1.395 1.00 76.12 95 GLY A CA 1
ATOM 740 C C . GLY A 1 95 ? -13.502 -2.780 2.823 1.00 76.12 95 GLY A C 1
ATOM 741 O O . GLY A 1 95 ? -14.136 -3.503 3.578 1.00 76.12 95 GLY A O 1
ATOM 742 N N . LEU A 1 96 ? -13.003 -1.609 3.223 1.00 71.62 96 LEU A N 1
ATOM 743 C CA . LEU A 1 96 ? -13.034 -1.084 4.598 1.00 71.62 96 LEU A CA 1
ATOM 744 C C . LEU A 1 96 ? -14.344 -0.367 4.952 1.00 71.62 96 LEU A C 1
ATOM 746 O O . LEU A 1 96 ? -14.793 -0.455 6.100 1.00 71.62 96 LEU A O 1
ATOM 750 N N . LEU A 1 97 ? -14.958 0.301 3.976 1.00 66.25 97 LEU A N 1
ATOM 751 C CA . LEU A 1 97 ? -16.190 1.075 4.132 1.00 66.25 97 LEU A CA 1
ATOM 752 C C . LEU A 1 97 ? -17.446 0.205 4.082 1.00 66.25 97 LEU A C 1
ATOM 754 O O . LEU A 1 97 ? -18.499 0.645 4.534 1.00 66.25 97 LEU A O 1
ATOM 758 N N . HIS A 1 98 ? -17.368 -1.033 3.581 1.00 67.69 98 HIS A N 1
ATOM 759 C CA . HIS A 1 98 ? -18.540 -1.901 3.537 1.00 67.69 98 HIS A CA 1
ATOM 760 C C . HIS A 1 98 ? -18.709 -2.691 4.849 1.00 67.69 98 HIS A C 1
ATOM 762 O O . HIS A 1 98 ? -17.912 -3.587 5.154 1.00 67.69 98 HIS A O 1
ATOM 768 N N . PRO A 1 99 ? -19.781 -2.464 5.630 1.00 53.00 99 PRO A N 1
ATOM 769 C CA . PRO A 1 99 ? -20.029 -3.207 6.857 1.00 53.00 99 PRO A CA 1
ATOM 770 C C . PRO A 1 99 ? -20.537 -4.618 6.533 1.00 53.00 99 PRO A C 1
ATOM 772 O O . PRO A 1 99 ? -21.731 -4.903 6.600 1.00 53.00 99 PRO A O 1
ATOM 775 N N . ARG A 1 100 ? -19.648 -5.563 6.209 1.00 57.91 100 ARG A N 1
ATOM 776 C CA . ARG A 1 100 ? -20.001 -6.980 6.370 1.00 57.91 100 ARG A CA 1
ATOM 777 C C . ARG A 1 100 ? -19.921 -7.305 7.856 1.00 57.91 100 ARG A C 1
ATOM 779 O O . ARG A 1 100 ? -18.832 -7.346 8.428 1.00 57.91 100 ARG A O 1
ATOM 786 N N . ARG A 1 101 ? -21.081 -7.536 8.486 1.00 54.47 101 ARG A N 1
ATOM 787 C CA . ARG A 1 101 ? -21.173 -8.067 9.855 1.00 54.47 101 ARG A CA 1
ATOM 788 C C . ARG A 1 101 ? -20.283 -9.305 9.950 1.00 54.47 101 ARG A C 1
ATOM 790 O O . ARG A 1 101 ? -20.582 -10.339 9.355 1.00 54.47 101 ARG A O 1
ATOM 797 N N . ARG A 1 102 ? -19.180 -9.211 10.691 1.00 53.19 102 ARG A N 1
ATOM 798 C CA . ARG A 1 102 ? -18.340 -10.370 10.986 1.00 53.19 102 ARG A CA 1
ATOM 799 C C . ARG A 1 102 ? -19.189 -11.363 11.780 1.00 53.19 102 ARG A C 1
ATOM 801 O O . ARG A 1 102 ? -19.547 -11.091 12.923 1.00 53.19 102 ARG A O 1
ATOM 808 N N . ARG A 1 103 ? -19.505 -12.525 11.200 1.00 55.16 103 ARG A N 1
ATOM 809 C CA . ARG A 1 103 ? -19.916 -13.688 11.997 1.00 55.16 103 ARG A CA 1
ATOM 810 C C . ARG A 1 103 ? -18.683 -14.081 12.804 1.00 55.16 103 ARG A C 1
ATOM 812 O O . ARG A 1 103 ? -17.687 -14.519 12.235 1.00 55.16 103 ARG A O 1
ATOM 819 N N . VAL A 1 104 ? -18.705 -13.827 14.109 1.00 54.56 104 VAL A N 1
ATOM 820 C CA . VAL A 1 104 ? -17.620 -14.229 15.009 1.00 54.56 104 VAL A CA 1
ATOM 821 C C . VAL A 1 104 ? -17.471 -15.746 14.887 1.00 54.56 104 VAL A C 1
ATOM 823 O O . VAL A 1 104 ? -18.426 -16.486 15.132 1.00 54.56 104 VAL A O 1
ATOM 826 N N . ALA A 1 105 ? -16.301 -16.210 14.444 1.00 54.78 105 ALA A N 1
ATOM 827 C CA . ALA A 1 105 ? -16.000 -17.633 14.405 1.00 54.78 105 ALA A CA 1
ATOM 828 C C . ALA A 1 105 ? -16.078 -18.175 15.838 1.00 54.78 105 ALA A C 1
ATOM 830 O O . ALA A 1 105 ? -15.367 -17.697 16.724 1.00 54.78 105 ALA A O 1
ATOM 831 N N . ARG A 1 106 ? -16.979 -19.137 16.079 1.00 50.16 106 ARG A N 1
ATOM 832 C CA . ARG A 1 106 ? -17.075 -19.818 17.376 1.00 50.16 106 ARG A CA 1
ATOM 833 C C . ARG A 1 106 ? -15.726 -20.479 17.687 1.00 50.16 106 ARG A C 1
ATOM 835 O O . ARG A 1 106 ? -15.153 -21.097 16.786 1.00 50.16 106 ARG A O 1
ATOM 842 N N . PRO A 1 107 ? -15.227 -20.394 18.932 1.00 52.62 107 PRO A N 1
ATOM 843 C CA . PRO A 1 107 ? -14.001 -21.080 19.309 1.00 52.62 107 PRO A CA 1
ATOM 844 C C . PRO A 1 107 ? -14.164 -22.581 19.054 1.00 52.62 107 PRO A C 1
ATOM 846 O O . PRO A 1 107 ? -15.172 -23.182 19.440 1.00 52.62 107 PRO A O 1
ATOM 849 N N . ARG A 1 108 ? -13.179 -23.187 18.376 1.00 59.31 108 ARG A N 1
ATOM 850 C CA . ARG A 1 108 ? -13.101 -24.644 18.234 1.00 59.31 108 ARG A CA 1
ATOM 851 C C . ARG A 1 108 ? -13.041 -25.233 19.643 1.00 59.31 108 ARG A C 1
ATOM 853 O O . ARG A 1 108 ? -12.099 -24.956 20.383 1.00 59.31 108 ARG A O 1
ATOM 860 N N . LYS A 1 109 ? -14.063 -26.008 20.026 1.00 56.75 109 LYS A N 1
ATOM 861 C CA . LYS A 1 109 ? -14.037 -26.790 21.267 1.00 56.75 109 LYS A CA 1
ATOM 862 C C . LYS A 1 109 ? -12.802 -27.690 21.204 1.00 56.75 109 LYS A C 1
ATOM 864 O O . LYS A 1 109 ? -12.668 -28.457 20.255 1.00 56.75 109 LYS A O 1
ATOM 869 N N . LYS A 1 110 ? -11.901 -27.568 22.183 1.00 51.53 110 LYS A N 1
ATOM 870 C CA . LYS A 1 110 ? -10.844 -28.560 22.391 1.00 51.53 110 LYS A CA 1
ATOM 871 C C . LYS A 1 110 ? -11.540 -29.879 22.722 1.00 51.53 110 LYS A C 1
ATOM 873 O O . LYS A 1 110 ? -12.277 -29.938 23.706 1.00 51.53 110 LYS A O 1
ATOM 878 N N . SER A 1 111 ? -11.366 -30.877 21.864 1.00 62.50 111 SER A N 1
ATOM 879 C CA . SER A 1 111 ? -11.754 -32.253 22.159 1.00 62.50 111 SER A CA 1
ATOM 880 C C . SER A 1 111 ? -11.010 -32.684 23.424 1.00 62.50 111 SER A C 1
ATOM 882 O O . SER A 1 111 ? -9.797 -32.486 23.509 1.00 62.50 111 SER A O 1
ATOM 884 N N . ARG A 1 112 ? -11.770 -33.142 24.422 1.00 60.94 112 ARG A N 1
ATOM 885 C CA . ARG A 1 112 ? -11.247 -33.839 25.600 1.00 60.94 112 ARG A CA 1
ATOM 886 C C . ARG A 1 112 ? -10.719 -35.205 25.198 1.00 60.94 112 ARG A C 1
ATOM 888 O O . ARG A 1 112 ? -11.304 -35.772 24.249 1.00 60.94 112 ARG A O 1
#

Radius of gyration: 18.16 Å; chains: 1; bounding box: 41×51×46 Å